Protein 6A71 (pdb70)

Radius of gyration: 16.81 Å; Cα contacts (8 Å, |Δi|>4): 303; chains: 2; bounding box: 32×47×36 Å

Foldseek 3Di:
DWDKWKKAWPDDDDPVVQVVLQVVLCPDPFWPGWDADPPVRMIMTTGDCVPDDPVNSQVSSVVVPIHMDTDD/DDKWKKAWPDPDDPVLQVVLQVVLCPPPFWPGWDQDPVRRMIMTDGDPVRDDPVRSQVVSVVVPIHMDTPD

GO terms:
  GO:0005507 copper ion binding (F, IDA)
  GO:0005524 ATP binding (F, IDA)
  GO:0032588 trans-Golgi network membrane (C, IDA)
  GO:0005375 copper ion transmembrane transporter activity (F, IDA)
  GO:0006825 copper ion transport (P, IDA)
  GO:0000139 Golgi membrane (C, EXP)
  GO:0005737 cytoplasm (C, EXP)
  GO:0005739 mitochondrion (C, EXP)
  GO:0005770 late endosome (C, EXP)
  GO:0140581 P-type monovalent copper transporter activity (F, EXP)
  GO:0006825 copper ion transport (P, IGI)
  GO:0140581 P-type monovalent copper transporter activity (F, TAS)
  GO:0006825 copper ion transport (P, IMP)
  GO:0140581 P-type monovalent copper transporter activity (F, IMP)
  GO:0005515 protein binding (F, IPI)
  GO:0005739 mitochondrion (C, HTP)
  GO:0034220 monoatomic ion transmembrane transport (P, TAS)
  GO:0000139 Golgi membrane (C, TAS)
  GO:0005794 Golgi apparatus (C, IDA)
  GO:1990961 xenobiotic detoxification by transmembrane export across the plasma membrane (P, IC)

CATH classification: 3.30.70.100

Organism: Homo sapiens (NCBI:txid9606)

B-factor: mean 24.83, std 9.79, range [12.68, 74.86]

InterPro domains:
  IPR001757 P-type ATPase [TIGR01494] (771-942)
  IPR001757 P-type ATPase [TIGR01494] (1163-1344)
  IPR006121 Heavy metal-associated domain, HMA [PF00403] (61-112)
  IPR006121 Heavy metal-associated domain, HMA [PF00403] (147-207)
  IPR006121 Heavy metal-associated domain, HMA [PF00403] (261-317)
  IPR006121 Heavy metal-associated domain, HMA [PF00403] (363-423)
  IPR006121 Heavy metal-associated domain, HMA [PF00403] (492-552)
  IPR006121 Heavy metal-associated domain, HMA [PF00403] (568-628)
  IPR006121 Heavy metal-associated domain, HMA [PS50846] (58-124)
  IPR006121 Heavy metal-associated domain, HMA [PS50846] (143-209)
  IPR006121 Heavy metal-associated domain, HMA [PS50846] (257-323)
  IPR006121 Heavy metal-associated domain, HMA [PS50846] (359-425)
  IPR006121 Heavy metal-associated domain, HMA [PS50846] (488-554)
  IPR006121 Heavy metal-associated domain, HMA [PS50846] (564-630)
  IPR006121 Heavy metal-associated domain, HMA [cd00371] (61-124)
  IPR006121 Heavy metal-associated domain, HMA [cd00371] (146-209)
  IPR006121 Heavy metal-associated domain, HMA [cd00371] (260-318)
  IPR006121 Heavy metal-associated domain, HMA [cd00371] (363-425)
  IPR006121 Heavy metal-associated domain, HMA [cd00371] (492-554)
  IPR006121 Heavy metal-associated domain, HMA [cd00371] (567-630)

Secondary structure (DSSP, 8-state):
--EEEEEEE----SHHHHHHHHHHHHTSTTEEEEEEETTTTEEEEEE-TTT--HHHHHHHHHHTT--EEE--/-EEEEEEES---SHHHHHHHHHHHHTSTTEEEEEEETTTTEEEEEE-TTT--HHHHHHHHHHTT--EEE--

Nearest PDB structures (foldseek):
  6a71-assembly1_B  TM=1.009E+00  e=8.342E-13  Homo sapiens
  2rop-assembly1_A  TM=9.438E-01  e=1.575E-11  Homo sapiens
  3dxs-assembly1_X  TM=9.712E-01  e=8.204E-08  Arabidopsis thaliana
  1kqk-assembly1_A  TM=9.469E-01  e=3.799E-07  Bacillus subtilis
  1osd-assembly2_B  TM=9.241E-01  e=8.177E-07  Cupriavidus metallidurans

Solvent-accessible surface area: 7294 Å² total; per-residue (Å²): 176,44,41,81,3,58,0,34,6,62,58,18,120,46,9,77,39,0,99,58,0,43,28,104,0,43,154,59,140,23,16,127,56,11,21,0,2,23,72,104,21,23,0,49,0,56,15,56,74,91,69,14,42,35,99,99,0,48,38,21,0,54,127,54,69,26,125,8,64,49,92,89,98,42,94,3,56,0,33,5,60,50,15,126,51,62,85,40,13,112,52,0,50,24,101,0,42,151,62,126,22,17,126,114,14,70,23,30,86,106,136,20,22,0,57,0,56,14,65,33,40,38,14,2,26,72,11,0,63,18,23,0,60,129,48,66,27,123,11,58,60,88,91

Sequence (143 aa):
TCCSTTLIAIAGMTCASSCVHSIEGMMISQLEGVQQQISVSLAEGTATTVLYNPAVISPEEELRAAIEEDMGFEASSVVSCCSTTTLIAIAGMTCASCVVHSSIEGMISQLEGVQQISVSLAEGTATVLLYNPAVISPEELRAAIEDMGFEASVVS

Structure (mmCIF, N/CA/C/O backbone):
data_6A71
#
_entry.id   6A71
#
_cell.length_a   46.267
_cell.length_b   87.740
_cell.length_c   78.440
_cell.angle_alpha   90.00
_cell.angle_beta   90.00
_cell.angle_gamma   90.00
#
_symmetry.space_group_name_H-M   'C 2 2 21'
#
loop_
_entity.id
_entity.type
_entity.pdbx_description
1 polymer 'ATP7B protein'
2 non-polymer DI(HYDROXYETHYL)ETHER
3 non-polymer GLYCEROL
4 non-polymer 'CALCIUM ION'
5 non-polymer dioxo(di-mu-sulfide)dimolybdenum
6 water water
#
loop_
_atom_site.group_PDB
_atom_site.id
_atom_site.type_symbol
_atom_site.label_atom_id
_atom_site.label_alt_id
_atom_site.label_comp_id
_atom_site.label_asym_id
_atom_site.label_entity_id
_atom_site.label_seq_id
_atom_site.pdbx_PDB_ins_code
_atom_site.Cartn_x
_atom_site.Cartn_y
_atom_site.Cartn_z
_atom_site.occupancy
_atom_site.B_iso_or_equiv
_atom_site.auth_seq_id
_atom_site.auth_comp_id
_atom_site.auth_asym_id
_atom_site.auth_atom_id
_atom_site.pdbx_PDB_model_num
ATOM 1 N N . THR A 1 1 ? -19.675 -2.447 -33.759 1.00 54.69 1 THR A N 1
ATOM 2 C CA . THR A 1 1 ? -19.205 -3.806 -33.319 1.00 53.85 1 THR A CA 1
ATOM 3 C C . THR A 1 1 ? -18.259 -3.694 -32.102 1.00 44.40 1 THR A C 1
ATOM 4 O O . THR A 1 1 ? -17.668 -2.618 -31.843 1.00 43.97 1 THR A O 1
ATOM 8 N N . CYS A 1 2 ? -18.202 -4.786 -31.334 1.00 38.60 2 CYS A N 1
ATOM 9 C CA A CYS A 1 2 ? -17.407 -4.844 -30.115 0.50 32.83 2 CYS A CA 1
ATOM 10 C CA B CYS A 1 2 ? -17.415 -4.812 -30.110 0.50 35.40 2 CYS A CA 1
ATOM 11 C C . CYS A 1 2 ? -15.977 -5.241 -30.370 1.00 30.74 2 CYS A C 1
ATOM 12 O O . CYS A 1 2 ? -15.692 -6.062 -31.244 1.00 33.38 2 CYS A O 1
ATOM 17 N N . SER A 1 3 ? -15.095 -4.657 -29.582 1.00 23.76 3 SER A N 1
ATOM 18 C CA . SER A 1 3 ? -13.675 -5.031 -29.550 1.00 24.31 3 SER A CA 1
ATOM 19 C C . SER A 1 3 ? -13.498 -5.865 -28.286 1.00 21.89 3 SER A C 1
ATOM 20 O O . SER A 1 3 ? -14.356 -5.861 -27.420 1.00 20.12 3 SER A O 1
ATOM 23 N N . THR A 1 4 ? -12.365 -6.541 -28.229 1.00 21.32 4 THR A N 1
ATOM 24 C CA . THR A 1 4 ? -11.998 -7.358 -27.054 1.00 21.87 4 THR A CA 1
ATOM 25 C C . THR A 1 4 ? -10.696 -6.837 -26.476 1.00 22.29 4 THR A C 1
ATOM 26 O O . THR A 1 4 ? -9.778 -6.479 -27.221 1.00 22.69 4 THR A O 1
ATOM 30 N N . THR A 1 5 ? -10.613 -6.767 -25.149 1.00 19.45 5 THR A N 1
ATOM 31 C CA . THR A 1 5 ? -9.360 -6.431 -24.467 1.00 20.47 5 THR A CA 1
ATOM 32 C C . THR A 1 5 ? -9.095 -7.507 -23.396 1.00 21.02 5 THR A C 1
ATOM 33 O O . THR A 1 5 ? -10.023 -8.057 -22.778 1.00 18.14 5 THR A O 1
ATOM 37 N N . LEU A 1 6 ? -7.810 -7.800 -23.207 1.00 18.64 6 LEU A N 1
ATOM 38 C CA . LEU A 1 6 ? -7.327 -8.727 -22.182 1.00 17.51 6 LEU A CA 1
ATOM 39 C C . LEU A 1 6 ? -6.638 -7.921 -21.085 1.00 18.27 6 LEU A C 1
ATOM 40 O O . LEU A 1 6 ? -5.675 -7.168 -21.345 1.00 17.72 6 LEU A O 1
ATOM 45 N N . ILE A 1 7 ? -7.105 -8.061 -19.860 1.00 16.05 7 ILE A N 1
ATOM 46 C CA . ILE A 1 7 ? -6.577 -7.312 -18.739 1.00 16.79 7 ILE A CA 1
ATOM 47 C C . ILE A 1 7 ? -6.070 -8.314 -17.703 1.00 17.85 7 ILE A C 1
ATOM 48 O O . ILE A 1 7 ? -6.804 -9.193 -17.253 1.00 17.11 7 ILE A O 1
ATOM 53 N N . ALA A 1 8 ? -4.801 -8.186 -17.310 1.00 16.53 8 ALA A N 1
ATOM 54 C CA . ALA A 1 8 ? -4.257 -8.938 -16.198 1.00 16.97 8 ALA A CA 1
ATOM 55 C C . ALA A 1 8 ? -4.640 -8.328 -14.874 1.00 16.65 8 ALA A C 1
ATOM 56 O O . ALA A 1 8 ? -4.539 -7.121 -14.717 1.00 17.90 8 ALA A O 1
ATOM 58 N N . ILE A 1 9 ? -5.146 -9.155 -13.958 1.00 16.71 9 ILE A N 1
ATOM 59 C CA . ILE A 1 9 ? -5.591 -8.710 -12.683 1.00 18.10 9 ILE A CA 1
ATOM 60 C C . ILE A 1 9 ? -4.862 -9.505 -11.616 1.00 18.72 9 ILE A C 1
ATOM 61 O O . ILE A 1 9 ? -5.027 -10.735 -11.566 1.00 20.13 9 ILE A O 1
ATOM 66 N N . ALA A 1 10 ? -4.112 -8.811 -10.766 1.00 19.44 10 ALA A N 1
ATOM 67 C CA . ALA A 1 10 ? -3.360 -9.479 -9.695 1.00 20.86 10 ALA A CA 1
ATOM 68 C C . ALA A 1 10 ? -4.134 -9.414 -8.404 1.00 21.09 10 ALA A C 1
ATOM 69 O O . ALA A 1 10 ? -4.769 -8.434 -8.095 1.00 22.75 10 ALA A O 1
ATOM 71 N N . GLY A 1 11 ? -4.021 -10.472 -7.633 1.00 20.39 11 GLY A N 1
ATOM 72 C CA . GLY A 1 11 ? -4.537 -10.477 -6.282 1.00 23.18 11 GLY A CA 1
ATOM 73 C C . GLY A 1 11 ? -5.911 -11.083 -6.058 1.00 22.01 11 GLY A C 1
ATOM 74 O O . GLY A 1 11 ? -6.429 -11.030 -4.959 1.00 21.86 11 GLY A O 1
ATOM 75 N N . MET A 1 12 ? -6.551 -11.597 -7.114 1.00 18.68 12 MET A N 1
ATOM 76 C CA . MET A 1 12 ? -7.871 -12.247 -6.922 1.00 18.80 12 MET A CA 1
ATOM 77 C C . MET A 1 12 ? -7.721 -13.615 -6.285 1.00 18.43 12 MET A C 1
ATOM 78 O O . MET A 1 12 ? -6.998 -14.448 -6.802 1.00 20.81 12 MET A O 1
ATOM 83 N N . THR A 1 13 ? -8.353 -13.782 -5.123 1.00 18.58 13 THR A N 1
ATOM 84 C CA . THR A 1 13 ? -8.195 -15.028 -4.325 1.00 19.22 13 THR A CA 1
ATOM 85 C C . THR A 1 13 ? -9.495 -15.604 -3.823 1.00 21.81 13 THR A C 1
ATOM 86 O O . THR A 1 13 ? -9.498 -16.522 -2.965 1.00 25.76 13 THR A O 1
ATOM 90 N N . CYS A 1 14 ? -10.622 -15.139 -4.356 1.00 17.81 14 CYS A N 1
ATOM 91 C CA . CYS A 1 14 ? -11.937 -15.642 -3.944 1.00 17.65 14 CYS A CA 1
ATOM 92 C C . CYS A 1 14 ? -12.960 -15.492 -5.049 1.00 19.29 14 CYS A C 1
ATOM 93 O O . CYS A 1 14 ? -12.856 -14.603 -5.949 1.00 18.33 14 CYS A O 1
ATOM 96 N N . ALA A 1 15 ? -13.998 -16.313 -4.960 1.00 17.14 15 ALA A N 1
ATOM 97 C CA . ALA A 1 15 ? -15.149 -16.215 -5.849 1.00 18.71 15 ALA A CA 1
ATOM 98 C C . ALA A 1 15 ? -15.910 -14.899 -5.708 1.00 16.79 15 ALA A C 1
ATOM 99 O O . ALA A 1 15 ? -16.389 -14.348 -6.716 1.00 16.86 15 ALA A O 1
ATOM 101 N N A SER A 1 16 ? -16.076 -14.416 -4.473 0.50 16.29 16 SER A N 1
ATOM 102 N N B SER A 1 16 ? -16.082 -14.402 -4.480 0.50 17.39 16 SER A N 1
ATOM 103 C CA A SER A 1 16 ? -16.779 -13.160 -4.213 0.50 17.10 16 SER A CA 1
ATOM 104 C CA B SER A 1 16 ? -16.851 -13.175 -4.278 0.50 18.88 16 SER A CA 1
ATOM 105 C C A SER A 1 16 ? -16.216 -12.022 -5.029 0.50 16.85 16 SER A C 1
ATOM 106 C C B SER A 1 16 ? -16.225 -11.992 -5.014 0.50 17.90 16 SER A C 1
ATOM 107 O O A SER A 1 16 ? -16.965 -11.272 -5.636 0.50 16.08 16 SER A O 1
ATOM 108 O O B SER A 1 16 ? -16.950 -11.190 -5.584 0.50 17.13 16 SER A O 1
ATOM 113 N N . CYS A 1 17 ? -14.896 -11.905 -5.031 1.00 18.05 17 CYS A N 1
ATOM 114 C CA . CYS A 1 17 ? -14.248 -10.850 -5.761 1.00 17.14 17 CYS A CA 1
ATOM 115 C C . CYS A 1 17 ? -14.386 -10.982 -7.261 1.00 15.73 17 CYS A C 1
ATOM 116 O O . CYS A 1 17 ? -14.567 -9.960 -7.955 1.00 16.96 17 CYS A O 1
ATOM 119 N N . VAL A 1 18 ? -14.313 -12.193 -7.776 1.00 15.32 18 VAL A N 1
ATOM 120 C CA . VAL A 1 18 ? -14.597 -12.413 -9.214 1.00 16.38 18 VAL A CA 1
ATOM 121 C C . VAL A 1 18 ? -15.977 -11.835 -9.579 1.00 14.40 18 VAL A C 1
ATOM 122 O O . VAL A 1 18 ? -16.133 -11.044 -10.560 1.00 16.11 18 VAL A O 1
ATOM 126 N N . HIS A 1 19 ? -16.975 -12.197 -8.793 1.00 15.96 19 HIS A N 1
ATOM 127 C CA . HIS A 1 19 ? -18.296 -11.733 -9.073 1.00 16.20 19 HIS A CA 1
ATOM 128 C C . HIS A 1 19 ? -18.422 -10.208 -8.925 1.00 16.07 19 HIS A C 1
ATOM 129 O O . HIS A 1 19 ? -19.091 -9.568 -9.736 1.00 17.36 19 HIS A O 1
ATOM 136 N N . SER A 1 20 ? -17.785 -9.640 -7.913 1.00 14.45 20 SER A N 1
ATOM 137 C CA . SER A 1 20 ? -17.780 -8.182 -7.684 1.00 15.50 20 SER A CA 1
ATOM 138 C C . SER A 1 20 ? -17.126 -7.434 -8.834 1.00 15.68 20 SER A C 1
ATOM 139 O O . SER A 1 20 ? -17.642 -6.388 -9.302 1.00 16.57 20 SER A O 1
ATOM 142 N N . ILE A 1 21 ? -15.993 -7.905 -9.285 1.00 15.18 21 ILE A N 1
ATOM 143 C CA . ILE A 1 21 ? -15.322 -7.311 -10.461 1.00 14.67 21 ILE A CA 1
ATOM 144 C C . ILE A 1 21 ? -16.219 -7.385 -11.714 1.00 14.84 21 ILE A C 1
ATOM 145 O O . ILE A 1 21 ? -16.382 -6.421 -12.420 1.00 15.49 21 ILE A O 1
ATOM 150 N N . GLU A 1 22 ? -16.754 -8.564 -11.997 1.00 13.49 22 GLU A N 1
ATOM 151 C CA . GLU A 1 22 ? -17.637 -8.731 -13.161 1.00 14.20 22 GLU A CA 1
ATOM 152 C C . GLU A 1 22 ? -18.854 -7.826 -13.043 1.00 16.11 22 GLU A C 1
ATOM 153 O O . GLU A 1 22 ? -19.238 -7.185 -14.041 1.00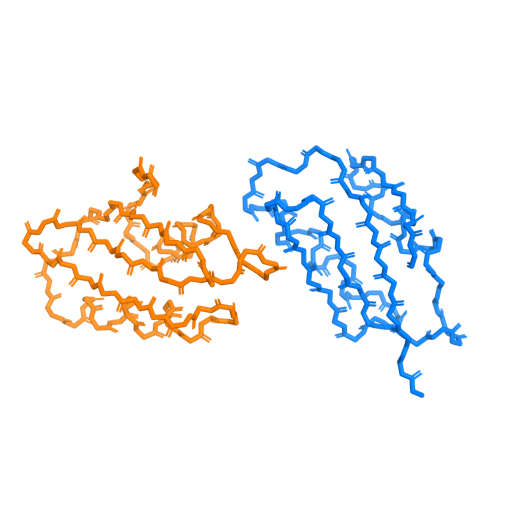 15.19 22 GLU A O 1
ATOM 159 N N . GLY A 1 23 ? -19.444 -7.746 -11.839 1.00 16.85 23 GLY A N 1
ATOM 160 C CA . GLY A 1 23 ? -20.620 -6.883 -11.663 1.00 17.06 23 GLY A CA 1
ATOM 161 C C . GLY A 1 23 ? -20.315 -5.421 -11.946 1.00 19.00 23 GLY A C 1
ATOM 162 O O . GLY A 1 23 ? -21.019 -4.746 -12.721 1.00 19.35 23 GLY A O 1
ATOM 163 N N A MET A 1 24 ? -19.231 -4.935 -11.353 0.50 17.62 24 MET A N 1
ATOM 164 N N B MET A 1 24 ? -19.237 -4.917 -11.357 0.50 17.54 24 MET A N 1
ATOM 165 C CA A MET A 1 24 ? -18.853 -3.521 -11.466 0.50 20.53 24 MET A CA 1
ATOM 166 C CA B MET A 1 24 ? -18.908 -3.490 -11.504 0.50 20.26 24 MET A CA 1
ATOM 167 C C A MET A 1 24 ? -18.516 -3.151 -12.905 0.50 18.91 24 MET A C 1
ATOM 168 C C B MET A 1 24 ? -18.526 -3.144 -12.932 0.50 18.84 24 MET A C 1
ATOM 169 O O A MET A 1 24 ? -19.042 -2.160 -13.460 0.50 19.29 24 MET A O 1
ATOM 170 O O B MET A 1 24 ? -19.023 -2.151 -13.505 0.50 18.96 24 MET A O 1
ATOM 179 N N . ILE A 1 25 ? -17.650 -3.940 -13.524 1.00 17.09 25 ILE A N 1
ATOM 180 C CA . ILE A 1 25 ? -17.162 -3.626 -14.850 1.00 16.89 25 ILE A CA 1
ATOM 181 C C . ILE A 1 25 ? -18.274 -3.810 -15.889 1.00 16.28 25 ILE A C 1
ATOM 182 O O . ILE A 1 25 ? -18.407 -3.018 -16.857 1.00 16.43 25 ILE A O 1
ATOM 187 N N . SER A 1 26 ? -19.086 -4.849 -15.705 1.00 15.41 26 SER A N 1
ATOM 188 C CA . SER A 1 26 ? -20.134 -5.152 -16.727 1.00 15.34 26 SER A CA 1
ATOM 189 C C . SER A 1 26 ? -21.105 -3.956 -16.845 1.00 16.67 26 SER A C 1
ATOM 190 O O . SER A 1 26 ? -21.688 -3.745 -17.948 1.00 15.74 26 SER A O 1
ATOM 193 N N . GLN A 1 27 ? -21.343 -3.247 -15.721 1.00 16.16 27 GLN A N 1
ATOM 194 C CA . GLN A 1 27 ? -22.326 -2.145 -15.691 1.00 17.16 27 GLN A CA 1
ATOM 195 C C . GLN A 1 27 ? -21.828 -0.840 -16.309 1.00 18.44 27 GLN A C 1
ATOM 196 O O . GLN A 1 27 ? -22.629 0.081 -16.549 1.00 18.20 27 GLN A O 1
ATOM 202 N N . LEU A 1 28 ? -20.517 -0.744 -16.639 1.00 17.75 28 LEU A N 1
ATOM 203 C CA . LEU A 1 28 ? -19.991 0.506 -17.254 1.00 16.72 28 LEU A CA 1
ATOM 204 C C . LEU A 1 28 ? -20.539 0.650 -18.654 1.00 17.07 28 LEU A C 1
ATOM 205 O O . LEU A 1 28 ? -20.719 -0.340 -19.398 1.00 17.97 28 LEU A O 1
ATOM 210 N N . GLU A 1 29 ? -20.857 1.889 -19.016 1.00 17.91 29 GLU A N 1
ATOM 211 C CA . GLU A 1 29 ? -21.316 2.141 -20.390 1.00 19.43 29 GLU A CA 1
ATOM 212 C C . GLU A 1 29 ? -20.375 1.591 -21.422 1.00 17.91 29 GLU A C 1
ATOM 213 O O . GLU A 1 29 ? -19.144 1.812 -21.412 1.00 20.25 29 GLU A O 1
ATOM 219 N N . GLY A 1 30 ? -20.920 0.823 -22.377 1.00 17.02 30 GLY A N 1
ATOM 220 C CA . GLY A 1 30 ? -20.221 0.220 -23.428 1.00 17.04 30 GLY A CA 1
ATOM 221 C C . GLY A 1 30 ? -19.753 -1.176 -23.243 1.00 15.60 30 GLY A C 1
ATOM 222 O O . GLY A 1 30 ? -19.230 -1.782 -24.167 1.00 16.82 30 GLY A O 1
ATOM 223 N N . VAL A 1 31 ? -19.898 -1.703 -22.023 1.00 16.81 31 VAL A N 1
ATOM 224 C CA . VAL A 1 31 ? -19.362 -3.046 -21.725 1.00 15.86 31 VAL A CA 1
ATOM 225 C C . VAL A 1 31 ? -20.445 -4.083 -21.981 1.00 16.38 31 VAL A C 1
ATOM 226 O O . VAL A 1 31 ? -21.464 -4.083 -21.295 1.00 16.14 31 VAL A O 1
ATOM 230 N N . GLN A 1 32 ? -20.216 -4.964 -22.937 1.00 16.38 32 GLN A N 1
ATOM 231 C CA . GLN A 1 32 ? -21.207 -5.988 -23.275 1.00 15.42 32 GLN A CA 1
ATOM 232 C C . GLN A 1 32 ? -21.047 -7.178 -22.329 1.00 16.52 32 GLN A C 1
ATOM 233 O O . GLN A 1 32 ? -22.010 -7.686 -21.796 1.00 16.19 32 GLN A O 1
ATOM 239 N N A GLN A 1 33 ? -19.805 -7.594 -22.079 0.50 15.85 33 GLN A N 1
ATOM 240 N N B GLN A 1 33 ? -19.805 -7.654 -22.151 0.50 16.37 33 GLN A N 1
ATOM 241 C CA A GLN A 1 33 ? -19.594 -8.766 -21.287 0.50 17.20 33 GLN A CA 1
ATOM 242 C CA B GLN A 1 33 ? -19.554 -8.873 -21.394 0.50 18.01 33 GLN A CA 1
ATOM 243 C C A GLN A 1 33 ? -18.161 -8.780 -20.796 0.50 17.79 33 GLN A C 1
ATOM 244 C C B GLN A 1 33 ? -18.159 -8.763 -20.792 0.50 18.31 33 GLN A C 1
ATOM 245 O O A GLN A 1 33 ? -17.251 -8.267 -21.477 0.50 17.26 33 GLN A O 1
ATOM 246 O O B GLN A 1 33 ? -17.265 -8.152 -21.406 0.50 17.49 33 GLN A O 1
ATOM 257 N N . ILE A 1 34 ? -17.978 -9.337 -19.602 1.00 17.93 34 ILE A N 1
ATOM 258 C CA . ILE A 1 34 ? -16.662 -9.506 -18.999 1.00 17.21 34 ILE A CA 1
ATOM 259 C C . ILE A 1 34 ? -16.561 -10.960 -18.528 1.00 17.89 34 ILE A C 1
ATOM 260 O O . ILE A 1 34 ? -17.433 -11.403 -17.822 1.00 19.67 34 ILE A O 1
ATOM 265 N N . SER A 1 35 ? -15.468 -11.633 -18.877 1.00 16.36 35 SER A N 1
ATOM 266 C CA . SER A 1 35 ? -15.169 -13.006 -18.390 1.00 17.07 35 SER A CA 1
ATOM 267 C C . SER A 1 35 ? -13.886 -12.956 -17.568 1.00 16.67 35 SER A C 1
ATOM 268 O O . SER A 1 35 ? -12.796 -12.798 -18.130 1.00 18.18 35 SER A O 1
ATOM 271 N N . VAL A 1 36 ? -13.997 -13.153 -16.2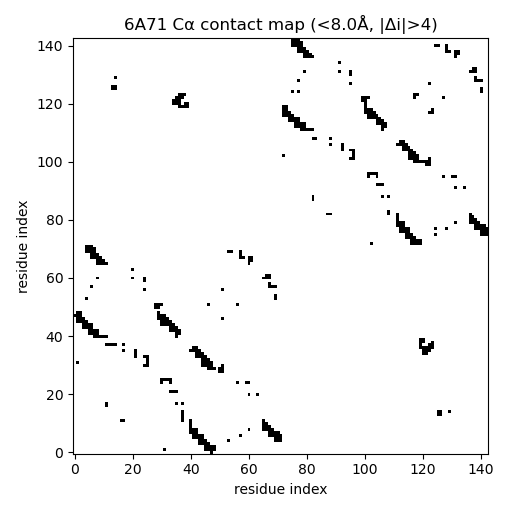68 1.00 16.31 36 VAL A N 1
ATOM 272 C CA . VAL A 1 36 ? -12.819 -13.194 -15.351 1.00 17.13 36 VAL A CA 1
ATOM 273 C C . VAL A 1 36 ? -12.416 -14.633 -15.168 1.00 17.85 36 VAL A C 1
ATOM 274 O O . VAL A 1 36 ? -13.263 -15.502 -14.856 1.00 19.54 36 VAL A O 1
ATOM 278 N N . SER A 1 37 ? -11.132 -14.912 -15.431 1.00 16.95 37 SER A N 1
ATOM 279 C CA . SER A 1 37 ? -10.514 -16.227 -15.151 1.00 17.72 37 SER A CA 1
ATOM 280 C C . SER A 1 37 ? -9.738 -16.094 -13.852 1.00 19.40 37 SER A C 1
ATOM 281 O O . SER A 1 37 ? -8.659 -15.524 -13.840 1.00 19.22 37 SER A O 1
ATOM 284 N N . LEU A 1 38 ? -10.268 -16.654 -12.764 1.00 19.46 38 LEU A N 1
ATOM 285 C CA . LEU A 1 38 ? -9.535 -16.671 -11.492 1.00 19.47 38 LEU A CA 1
ATOM 286 C C . LEU A 1 38 ? -8.230 -17.517 -11.694 1.00 20.56 38 LEU A C 1
ATOM 287 O O . LEU A 1 38 ? -7.168 -17.151 -11.190 1.00 21.19 38 LEU A O 1
ATOM 292 N N . ALA A 1 39 ? -8.300 -18.598 -12.467 1.00 21.50 39 ALA A N 1
ATOM 293 C CA . ALA A 1 39 ? -7.126 -19.431 -12.769 1.00 25.00 39 ALA A CA 1
ATOM 294 C C . ALA A 1 39 ? -6.003 -18.717 -13.432 1.00 25.14 39 ALA A C 1
ATOM 295 O O . ALA A 1 39 ? -4.838 -18.887 -13.029 1.00 27.03 39 ALA A O 1
ATOM 297 N N . GLU A 1 40 ? -6.321 -17.927 -14.445 1.00 22.02 40 GLU A N 1
ATOM 298 C CA . GLU A 1 40 ? -5.352 -17.274 -15.312 1.00 24.20 40 GLU A CA 1
ATOM 299 C C . GLU A 1 40 ? -5.010 -15.876 -14.796 1.00 21.25 40 GLU A C 1
ATOM 300 O O . GLU A 1 40 ? -4.043 -15.270 -15.264 1.00 23.76 40 GLU A O 1
ATOM 306 N N . GLY A 1 41 ? -5.808 -15.375 -13.851 1.00 19.52 41 GLY A N 1
ATOM 307 C CA . GLY A 1 41 ? -5.630 -14.016 -13.344 1.00 18.73 41 GLY A CA 1
ATOM 308 C C . GLY A 1 41 ? -5.874 -12.964 -14.395 1.00 18.39 41 GLY A C 1
ATOM 309 O O . GLY A 1 41 ? -5.128 -11.953 -14.487 1.00 17.49 41 GLY A O 1
ATOM 310 N N . THR A 1 42 ? -6.929 -13.168 -15.200 1.00 17.47 42 THR A N 1
ATOM 311 C CA . THR A 1 42 ? -7.217 -12.205 -16.282 1.00 16.23 42 THR A CA 1
ATOM 312 C C . THR A 1 42 ? -8.695 -11.917 -16.403 1.00 17.57 42 THR A C 1
ATOM 313 O O . THR A 1 42 ? -9.503 -12.692 -15.903 1.00 18.10 42 THR A O 1
ATOM 317 N N . ALA A 1 43 ? -9.002 -10.800 -17.047 1.00 17.08 43 ALA A N 1
ATOM 318 C CA . ALA A 1 43 ? -10.395 -10.503 -17.488 1.00 17.68 43 ALA A CA 1
ATOM 319 C C . ALA A 1 43 ? -10.335 -10.275 -18.973 1.00 18.84 43 ALA A C 1
ATOM 320 O O . ALA A 1 43 ? -9.452 -9.569 -19.465 1.00 18.18 43 ALA A O 1
ATOM 322 N N A THR A 1 44 ? -11.306 -10.858 -19.691 0.50 15.76 44 THR A N 1
ATOM 323 N N B THR A 1 44 ? -11.273 -10.887 -19.719 0.50 18.00 44 THR A N 1
ATOM 324 C CA A THR A 1 44 ? -11.492 -10.599 -21.102 0.50 15.55 44 THR A CA 1
ATOM 325 C CA B THR A 1 44 ? -11.467 -10.551 -21.128 0.50 19.44 44 THR A CA 1
ATOM 326 C C A THR A 1 44 ? -12.778 -9.822 -21.245 0.50 17.16 44 THR A C 1
ATOM 327 C C B THR A 1 44 ? -12.766 -9.810 -21.238 0.50 19.36 44 THR A C 1
ATOM 328 O O A THR A 1 44 ? -13.833 -10.292 -20.789 0.50 17.13 44 THR A O 1
ATOM 329 O O B THR A 1 44 ? -13.806 -10.292 -20.761 0.50 19.02 44 THR A O 1
ATOM 336 N N . VAL A 1 45 ? -12.704 -8.623 -21.832 1.00 16.39 45 VAL A N 1
ATOM 337 C CA . VAL A 1 45 ? -13.867 -7.699 -21.857 1.00 15.92 45 VAL A CA 1
ATOM 338 C C . VAL A 1 45 ? -14.247 -7.428 -23.307 1.00 17.30 45 VAL A C 1
ATOM 339 O O . VAL A 1 45 ? -13.402 -7.084 -24.120 1.00 16.17 45 VAL A O 1
ATOM 343 N N . LEU A 1 46 ? -15.510 -7.616 -23.629 1.00 16.70 46 LEU A N 1
ATOM 344 C CA . LEU A 1 46 ? -16.106 -7.238 -24.916 1.00 17.77 46 LEU A CA 1
ATOM 345 C C . LEU A 1 46 ? -16.819 -5.901 -24.747 1.00 16.37 46 LEU A C 1
ATOM 346 O O . LEU A 1 46 ? -17.705 -5.750 -23.874 1.00 15.92 46 LEU A O 1
ATOM 351 N N . TYR A 1 47 ? -16.390 -4.875 -25.496 1.00 17.52 47 TYR A N 1
ATOM 352 C CA . TYR A 1 47 ? -16.780 -3.499 -25.219 1.00 17.78 47 TYR A CA 1
ATOM 353 C C . TYR A 1 47 ? -16.880 -2.719 -26.546 1.00 16.88 47 TYR A C 1
ATOM 354 O O . TYR A 1 47 ? -16.265 -3.115 -27.533 1.00 19.67 47 TYR A O 1
ATOM 363 N N . ASN A 1 48 ? -17.636 -1.636 -26.500 1.00 18.06 48 ASN A N 1
ATOM 364 C CA . ASN A 1 48 ? -17.746 -0.702 -27.618 1.00 21.11 48 ASN A CA 1
ATOM 365 C C . ASN A 1 48 ? -16.642 0.366 -27.506 1.00 18.98 48 ASN A C 1
ATOM 366 O O . ASN A 1 48 ? -16.731 1.189 -26.620 1.00 20.86 48 ASN A O 1
ATOM 371 N N . PRO A 1 49 ? -15.599 0.269 -28.391 1.00 21.87 49 PRO A N 1
ATOM 372 C CA . PRO A 1 49 ? -14.455 1.197 -28.246 1.00 24.41 49 PRO A CA 1
ATOM 373 C C . PRO A 1 49 ? -14.808 2.654 -28.527 1.00 27.26 49 PRO A C 1
ATOM 374 O O . PRO A 1 49 ? -14.003 3.545 -28.205 1.00 27.58 49 PRO A O 1
ATOM 378 N N . ALA A 1 50 ? -15.986 2.914 -29.113 1.00 26.78 50 ALA A N 1
ATOM 379 C CA . ALA A 1 50 ? -16.454 4.315 -29.255 1.00 27.27 50 ALA A CA 1
ATOM 380 C C . ALA A 1 50 ? -16.850 4.961 -27.960 1.00 25.99 50 ALA A C 1
ATOM 381 O O . ALA A 1 50 ? -16.885 6.194 -27.861 1.00 29.17 50 ALA A O 1
ATOM 383 N N . VAL A 1 51 ? -17.182 4.181 -26.913 1.00 22.24 51 VAL A N 1
ATOM 384 C CA . VAL A 1 51 ? -17.698 4.768 -25.711 1.00 25.75 51 VAL A CA 1
ATOM 385 C C . VAL A 1 51 ? -16.855 4.511 -24.439 1.00 23.59 51 VAL A C 1
ATOM 386 O O . VAL A 1 51 ? -16.984 5.200 -23.449 1.00 25.16 51 VAL A O 1
ATOM 390 N N . ILE A 1 52 ? -16.043 3.476 -24.480 1.00 23.34 52 ILE A N 1
ATOM 391 C CA . ILE A 1 52 ? -15.156 3.131 -23.345 1.00 20.95 52 ILE A CA 1
ATOM 392 C C . ILE A 1 52 ? -13.861 2.574 -23.829 1.00 19.87 52 ILE A C 1
ATOM 393 O O . ILE A 1 52 ? -13.795 1.998 -24.894 1.00 20.46 52 ILE A O 1
ATOM 398 N N . SER A 1 53 ? -12.766 2.794 -23.072 1.00 21.27 53 SER A N 1
ATOM 399 C CA . SER A 1 53 ? -11.435 2.292 -23.508 1.00 21.63 53 SER A CA 1
ATOM 400 C C . SER A 1 53 ? -10.865 1.208 -22.588 1.00 18.85 53 SER A C 1
ATOM 401 O O . SER A 1 53 ? -11.292 1.139 -21.420 1.00 19.84 53 SER A O 1
ATOM 404 N N . PRO A 1 54 ? -9.915 0.408 -23.089 1.00 20.03 54 PRO A N 1
ATOM 405 C CA . PRO A 1 54 ? -9.256 -0.539 -22.154 1.00 19.14 54 PRO A CA 1
ATOM 406 C C . PRO A 1 54 ? -8.631 0.119 -20.917 1.00 19.72 54 PRO A C 1
ATOM 407 O O . PRO A 1 54 ? -8.735 -0.406 -19.805 1.00 18.51 54 PRO A O 1
ATOM 411 N N A GLU A 1 55 ? -8.013 1.281 -21.073 0.50 21.13 55 GLU A N 1
ATOM 412 N N B GLU A 1 55 ? -8.010 1.293 -21.083 0.50 19.93 55 GLU A N 1
ATOM 413 C CA A GLU A 1 55 ? -7.439 1.912 -19.910 0.50 22.26 55 GLU A CA 1
ATOM 414 C CA B GLU A 1 55 ? -7.488 2.007 -19.922 0.50 20.18 55 GLU A CA 1
ATOM 415 C C A GLU A 1 55 ? -8.492 2.413 -18.898 0.50 21.21 55 GLU A C 1
ATOM 416 C C B GLU A 1 55 ? -8.538 2.329 -18.896 0.50 19.83 55 GLU A C 1
ATOM 417 O O A GLU A 1 55 ? -8.225 2.451 -17.695 0.50 21.60 55 GLU A O 1
ATOM 418 O O B GLU A 1 55 ? -8.317 2.195 -17.699 0.50 19.89 55 GLU A O 1
ATOM 429 N N . GLU A 1 56 ? -9.700 2.792 -19.340 1.00 19.58 56 GLU A N 1
ATOM 430 C CA . GLU A 1 56 ? -10.779 3.073 -18.425 1.00 19.37 56 GLU A CA 1
ATOM 431 C C . GLU A 1 56 ? -11.235 1.803 -17.646 1.00 17.13 56 GLU A C 1
ATOM 432 O O . GLU A 1 56 ? -11.570 1.883 -16.478 1.00 18.74 56 GLU A O 1
ATOM 438 N N . LEU A 1 57 ? -11.290 0.707 -18.368 1.00 16.33 57 LEU A N 1
ATOM 439 C CA . LEU A 1 57 ? -11.618 -0.586 -17.746 1.00 17.23 57 LEU A CA 1
ATOM 440 C C . LEU A 1 57 ? -10.591 -0.976 -16.693 1.00 16.54 57 LEU A C 1
ATOM 441 O O . LEU A 1 57 ? -10.932 -1.329 -15.557 1.00 15.94 57 LEU A O 1
ATOM 446 N N . ARG A 1 58 ? -9.321 -0.893 -17.098 1.00 16.84 58 ARG A N 1
ATOM 447 C CA . ARG A 1 58 ? -8.223 -1.157 -16.193 1.00 17.77 58 ARG A CA 1
ATOM 448 C C . ARG A 1 58 ? -8.264 -0.284 -14.922 1.00 14.86 58 ARG A C 1
ATOM 449 O O . ARG A 1 58 ? -8.132 -0.760 -13.794 1.00 16.60 58 ARG A O 1
ATOM 457 N N . ALA A 1 59 ? -8.451 1.014 -15.113 1.00 15.46 59 ALA A N 1
ATOM 458 C CA . ALA A 1 59 ? -8.520 1.914 -14.022 1.00 16.59 59 ALA A CA 1
ATOM 459 C C . ALA A 1 59 ? -9.663 1.625 -13.060 1.00 16.90 59 ALA A C 1
ATOM 460 O O . ALA A 1 59 ? -9.518 1.735 -11.835 1.00 18.69 59 ALA A O 1
ATOM 462 N N . ALA A 1 60 ? -10.837 1.215 -13.609 1.00 17.05 60 ALA A N 1
ATOM 463 C CA . ALA A 1 60 ? -11.973 0.831 -12.751 1.00 17.70 60 ALA A CA 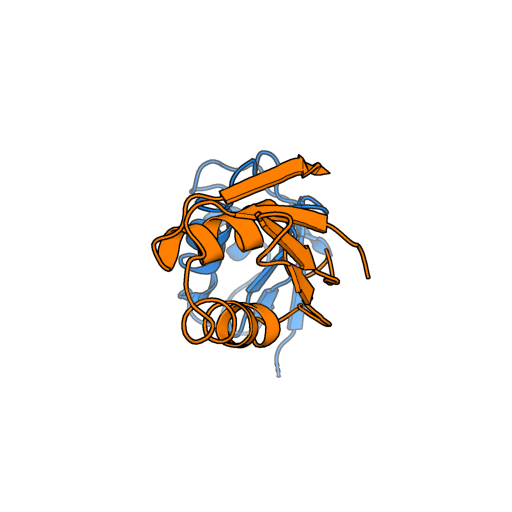1
ATOM 464 C C . ALA A 1 60 ? -11.653 -0.377 -11.860 1.00 17.06 60 ALA A C 1
ATOM 465 O O . ALA A 1 60 ? -12.088 -0.458 -10.713 1.00 18.03 60 ALA A O 1
ATOM 467 N N . ILE A 1 61 ? -10.959 -1.348 -12.421 1.00 16.48 61 ILE A N 1
ATOM 468 C CA . ILE A 1 61 ? -10.549 -2.533 -11.678 1.00 16.41 61 ILE A CA 1
ATOM 469 C C . ILE A 1 61 ? -9.551 -2.150 -10.597 1.00 17.10 61 ILE A C 1
ATOM 470 O O . ILE A 1 61 ? -9.625 -2.658 -9.489 1.00 17.77 61 ILE A O 1
ATOM 475 N N A GLU A 1 62 ? -8.574 -1.300 -10.941 0.50 18.43 62 GLU A N 1
ATOM 476 N N B GLU A 1 62 ? -8.564 -1.317 -10.950 0.50 17.99 62 GLU A N 1
ATOM 477 C CA A GLU A 1 62 ? -7.610 -0.833 -9.940 0.50 19.50 62 GLU A CA 1
ATOM 478 C CA B GLU A 1 62 ? -7.583 -0.862 -9.967 0.50 18.90 62 GLU A CA 1
ATOM 479 C C A GLU A 1 62 ? -8.266 -0.159 -8.771 0.50 20.46 62 GLU A C 1
ATOM 480 C C B GLU A 1 62 ? -8.239 -0.146 -8.791 0.50 20.11 62 GLU A C 1
ATOM 481 O O A GLU A 1 62 ? -7.856 -0.362 -7.612 0.50 21.59 62 GLU A O 1
ATOM 482 O O B GLU A 1 62 ? -7.803 -0.319 -7.638 0.50 21.29 62 GLU A O 1
ATOM 493 N N . ASP A 1 63 ? -9.287 0.636 -9.061 1.00 19.35 63 ASP A N 1
ATOM 494 C CA . ASP A 1 63 ? -10.027 1.356 -8.053 1.00 20.86 63 ASP A CA 1
ATOM 495 C C . ASP A 1 63 ? -10.741 0.408 -7.079 1.00 21.61 63 ASP A C 1
ATOM 496 O O . ASP A 1 63 ? -11.025 0.808 -5.959 1.00 23.46 63 ASP A O 1
ATOM 501 N N . MET A 1 64 ? -10.970 -0.856 -7.465 1.00 19.11 64 MET A N 1
ATOM 502 C CA . MET A 1 64 ? -11.513 -1.839 -6.534 1.00 20.93 64 MET A CA 1
ATOM 503 C C . MET A 1 64 ? -10.481 -2.513 -5.649 1.00 23.03 64 MET A C 1
ATOM 504 O O . MET A 1 64 ? -10.831 -3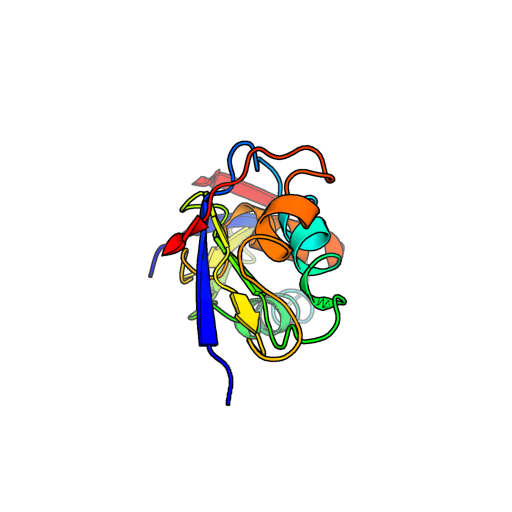.341 -4.785 1.00 23.31 64 MET A O 1
ATOM 509 N N . GLY A 1 65 ? -9.223 -2.146 -5.828 1.00 21.33 65 GLY A N 1
ATOM 510 C CA . GLY A 1 65 ? -8.137 -2.607 -4.979 1.00 21.70 65 GLY A CA 1
ATOM 511 C C . GLY A 1 65 ? -7.299 -3.714 -5.555 1.00 19.11 65 GLY A C 1
ATOM 512 O O . GLY A 1 65 ? -6.504 -4.343 -4.834 1.00 23.00 65 GLY A O 1
ATOM 513 N N . PHE A 1 66 ? -7.435 -3.971 -6.867 1.00 20.68 66 PHE A N 1
ATOM 514 C CA . PHE A 1 66 ? -6.608 -4.928 -7.545 1.00 20.87 66 PHE A CA 1
ATOM 515 C C . PHE A 1 66 ? -5.654 -4.268 -8.508 1.00 22.83 66 PHE A C 1
ATOM 516 O O . PHE A 1 66 ? -6.100 -3.499 -9.341 1.00 28.87 66 PHE A O 1
ATOM 524 N N . GLU A 1 67 ? -4.407 -4.690 -8.531 1.00 23.53 67 GLU A N 1
ATOM 525 C CA . GLU A 1 67 ? -3.472 -4.229 -9.576 1.00 24.58 67 GLU A CA 1
ATOM 526 C C . GLU A 1 67 ? -3.861 -4.778 -10.944 1.00 22.42 67 GLU A C 1
ATOM 527 O O . GLU A 1 67 ? -4.144 -5.960 -11.100 1.00 23.84 67 GLU A O 1
ATOM 533 N N . ALA A 1 68 ? -3.909 -3.918 -11.941 1.00 18.83 68 ALA A N 1
ATOM 534 C CA . ALA A 1 68 ? -4.401 -4.318 -13.228 1.00 18.98 68 ALA A CA 1
ATOM 535 C C . ALA A 1 68 ? -3.618 -3.694 -14.365 1.00 19.34 68 ALA A C 1
ATOM 536 O O . ALA A 1 68 ? -3.176 -2.546 -14.245 1.00 19.27 68 ALA A O 1
ATOM 538 N N A SER A 1 69 ? -3.459 -4.462 -15.431 0.50 17.42 69 SER A N 1
ATOM 539 N N B SER A 1 69 ? -3.422 -4.457 -15.427 0.50 18.19 69 SER A N 1
ATOM 540 C CA A SER A 1 69 ? -2.690 -4.059 -16.612 0.50 17.68 69 SER A CA 1
ATOM 541 C CA B SER A 1 69 ? -2.711 -3.976 -16.615 0.50 19.01 69 SER A CA 1
ATOM 542 C C A SER A 1 69 ? -3.375 -4.498 -17.898 0.50 17.43 69 SER A C 1
ATOM 543 C C B SER A 1 69 ? -3.379 -4.474 -17.883 0.50 18.15 69 SER A C 1
ATOM 544 O O A SER A 1 69 ? -3.728 -5.662 -18.032 0.50 17.72 69 SER A O 1
ATOM 545 O O B SER A 1 69 ? -3.737 -5.639 -17.981 0.50 18.62 69 SER A O 1
ATOM 550 N N . VAL A 1 70 ? -3.475 -3.605 -18.880 1.00 18.20 70 VAL A N 1
ATOM 551 C CA . VAL A 1 70 ? -3.944 -3.999 -20.219 1.00 17.96 70 VAL A CA 1
ATOM 552 C C . VAL A 1 70 ? -2.836 -4.798 -20.906 1.00 21.86 70 VAL A C 1
ATOM 553 O O . VAL A 1 70 ? -1.705 -4.251 -21.101 1.00 21.67 70 VAL A O 1
ATOM 557 N N . VAL A 1 71 ? -3.097 -6.057 -21.241 1.00 21.59 71 VAL A N 1
ATOM 558 C CA . VAL A 1 71 ? -2.109 -6.911 -21.910 1.00 23.62 71 VAL A CA 1
ATOM 559 C C . VAL A 1 71 ? -2.182 -6.707 -23.419 1.00 27.46 71 VAL A C 1
ATOM 560 O O . VAL A 1 71 ? -1.155 -6.413 -24.098 1.00 27.92 71 VAL A O 1
ATOM 564 N N . SER A 1 72 ? -3.400 -6.834 -23.961 1.00 25.49 72 SER A N 1
ATOM 565 C CA . SER A 1 72 ? -3.665 -6.797 -25.379 1.00 28.54 72 SER A CA 1
ATOM 566 C C . SER A 1 72 ? -5.194 -6.625 -25.609 1.00 33.87 72 SER A C 1
ATOM 567 O O . SER A 1 72 ? -5.945 -6.258 -24.692 1.00 28.31 72 SER A O 1
ATOM 570 N N . CYS B 1 2 ? -10.641 -29.040 -21.160 1.00 42.53 2 CYS B N 1
ATOM 571 C CA A CYS B 1 2 ? -11.255 -28.675 -19.841 0.50 39.13 2 CYS B CA 1
ATOM 572 C CA B CYS B 1 2 ? -11.237 -28.666 -19.840 0.50 34.97 2 CYS B CA 1
ATOM 573 C C . CYS B 1 2 ? -10.445 -29.227 -18.679 1.00 33.87 2 CYS B C 1
ATOM 574 O O . CYS B 1 2 ? -9.631 -30.143 -18.857 1.00 34.60 2 CYS B O 1
ATOM 579 N N . SER B 1 3 ? -10.677 -28.652 -17.498 1.00 26.45 3 SER B N 1
ATOM 580 C CA . SER B 1 3 ? -10.105 -29.135 -16.248 1.00 23.38 3 SER B CA 1
ATOM 581 C C . SER B 1 3 ? -11.199 -29.883 -15.463 1.00 21.15 3 SER B C 1
ATOM 582 O O . SER B 1 3 ? -12.381 -29.778 -15.793 1.00 19.79 3 SER B O 1
ATOM 585 N N A THR B 1 4 ? -10.752 -30.648 -14.469 0.50 21.19 4 THR B N 1
ATOM 586 N N B THR B 1 4 ? -10.772 -30.671 -14.480 0.50 20.49 4 THR B N 1
ATOM 587 C CA A THR B 1 4 ? -11.617 -31.384 -13.559 0.50 21.11 4 THR B CA 1
ATOM 588 C CA B THR B 1 4 ? -11.671 -31.402 -13.592 0.50 20.02 4 THR B CA 1
ATOM 589 C C A THR B 1 4 ? -11.407 -30.954 -12.131 0.50 20.49 4 THR B C 1
ATOM 590 C C B THR B 1 4 ? -11.423 -31.005 -12.150 0.50 19.93 4 THR B C 1
ATOM 591 O O A THR B 1 4 ? -10.273 -30.697 -11.667 0.50 21.49 4 THR B O 1
ATOM 592 O O B THR B 1 4 ? -10.278 -30.794 -11.703 0.50 21.85 4 THR B O 1
ATOM 599 N N . THR B 1 5 ? -12.517 -30.848 -11.418 1.00 18.87 5 THR B N 1
ATOM 600 C CA . THR B 1 5 ? -12.454 -30.546 -10.000 1.00 21.26 5 THR B CA 1
ATOM 601 C C . THR B 1 5 ? -13.408 -31.495 -9.266 1.00 20.28 5 THR B C 1
ATOM 602 O O . THR B 1 5 ? -14.477 -31.853 -9.765 1.00 20.85 5 THR B O 1
ATOM 606 N N . LEU B 1 6 ? -12.978 -31.890 -8.071 1.00 22.92 6 LEU B N 1
ATOM 607 C CA . LEU B 1 6 ? -13.796 -32.711 -7.161 1.00 23.18 6 LEU B CA 1
ATOM 608 C C . LEU B 1 6 ? -14.201 -31.887 -5.980 1.00 21.15 6 LEU B C 1
ATOM 609 O O . LEU B 1 6 ? -13.335 -31.316 -5.288 1.00 22.80 6 LEU B O 1
ATOM 614 N N . ILE B 1 7 ? -15.513 -31.756 -5.779 1.00 22.28 7 ILE B N 1
ATOM 615 C CA . ILE B 1 7 ? -16.078 -30.902 -4.737 1.00 22.16 7 ILE B CA 1
ATOM 616 C C . ILE B 1 7 ? -16.862 -31.790 -3.775 1.00 22.39 7 ILE B C 1
ATOM 617 O O . ILE B 1 7 ? -17.728 -32.580 -4.174 1.00 22.63 7 ILE B O 1
ATOM 622 N N . ALA B 1 8 ? -16.501 -31.680 -2.490 1.00 24.83 8 ALA B N 1
ATOM 623 C CA . ALA B 1 8 ? -17.257 -32.365 -1.442 1.00 27.42 8 ALA B CA 1
ATOM 624 C C . ALA B 1 8 ? -18.473 -31.522 -1.136 1.00 24.64 8 ALA B C 1
ATOM 625 O O . ALA B 1 8 ? -18.358 -30.308 -0.920 1.00 25.65 8 ALA B O 1
ATOM 627 N N . ILE B 1 9 ? -19.636 -32.155 -1.097 1.00 25.62 9 ILE B N 1
ATOM 628 C CA . ILE B 1 9 ? -20.891 -31.459 -0.813 1.00 23.17 9 ILE B CA 1
ATOM 629 C C . ILE B 1 9 ? -21.597 -32.176 0.331 1.00 26.41 9 ILE B C 1
ATOM 630 O O . ILE B 1 9 ? -21.895 -33.345 0.182 1.00 26.11 9 ILE B O 1
ATOM 635 N N . ALA B 1 10 ? -21.873 -31.446 1.399 1.00 25.31 10 ALA B N 1
ATOM 636 C CA . ALA B 1 10 ? -22.558 -31.979 2.592 1.00 27.10 10 ALA B CA 1
ATOM 637 C C . ALA B 1 10 ? -24.038 -31.750 2.415 1.00 28.06 10 ALA B C 1
ATOM 638 O O . ALA B 1 10 ? -24.459 -30.686 1.953 1.00 27.57 10 ALA B O 1
ATOM 640 N N . GLY B 1 11 ? -24.839 -32.737 2.811 1.00 27.21 11 GLY B N 1
ATOM 641 C CA . GLY B 1 11 ? -26.258 -32.496 2.956 1.00 25.96 11 GLY B CA 1
ATOM 642 C C . GLY B 1 11 ? -27.144 -32.966 1.838 1.00 24.37 11 GLY B C 1
ATOM 643 O O . GLY B 1 11 ? -28.351 -32.626 1.818 1.00 24.33 11 GLY B O 1
ATOM 644 N N . MET B 1 12 ? -26.567 -33.672 0.855 1.00 22.84 12 MET B N 1
ATOM 645 C CA . MET B 1 12 ? -27.375 -34.243 -0.217 1.00 21.45 12 MET B CA 1
ATOM 646 C C . MET B 1 12 ? -28.072 -35.489 0.321 1.00 24.20 12 MET B C 1
ATOM 647 O O . MET B 1 12 ? -27.389 -36.466 0.524 1.00 27.41 12 MET B O 1
ATOM 652 N N . THR B 1 13 ? -29.383 -35.405 0.574 1.00 22.18 13 THR B N 1
ATOM 653 C CA . THR B 1 13 ? -30.160 -36.509 1.177 1.00 22.91 13 THR B CA 1
ATOM 654 C C . THR B 1 13 ? -31.443 -36.816 0.414 1.00 23.95 13 THR B C 1
ATOM 655 O O . THR B 1 13 ? -32.374 -37.493 0.933 1.00 25.82 13 THR B O 1
ATOM 659 N N . CYS B 1 14 ? -31.534 -36.378 -0.849 1.00 19.55 14 CYS B N 1
ATOM 660 C CA . CYS B 1 14 ? -32.629 -36.715 -1.722 1.00 19.63 14 CYS B CA 1
ATOM 661 C C . CYS B 1 14 ? -32.243 -36.632 -3.180 1.00 23.06 14 CYS B C 1
ATOM 662 O O . CYS B 1 14 ? -31.311 -35.883 -3.542 1.00 22.46 14 CYS B O 1
ATOM 665 N N . ALA B 1 15 ? -32.952 -37.389 -4.008 1.00 22.12 15 ALA B N 1
ATOM 666 C CA . ALA B 1 15 ? -32.733 -37.317 -5.480 1.00 23.59 15 ALA B CA 1
ATOM 667 C C . ALA B 1 15 ? -33.052 -35.954 -6.072 1.00 22.04 15 ALA B C 1
ATOM 668 O O . ALA B 1 15 ? -32.344 -35.471 -6.986 1.00 24.17 15 ALA B O 1
ATOM 670 N N . SER B 1 16 ? -34.104 -35.307 -5.587 1.00 23.12 16 SER B N 1
ATOM 671 C CA . SER B 1 16 ? -34.546 -33.998 -6.114 1.00 23.36 16 SER B CA 1
ATOM 672 C C . SER B 1 16 ? -33.355 -32.976 -5.987 1.00 23.25 16 SER B C 1
ATOM 673 O O . SER B 1 16 ? -33.061 -32.228 -6.942 1.00 20.88 16 SER B O 1
ATOM 676 N N . CYS B 1 17 ? -32.703 -32.964 -4.825 1.00 21.90 17 CYS B N 1
ATOM 677 C CA . CYS B 1 17 ? -31.580 -32.038 -4.585 1.00 19.03 17 CYS B CA 1
ATOM 678 C C . CYS B 1 17 ? -30.374 -32.360 -5.464 1.00 18.75 17 CYS B C 1
ATOM 679 O O . CYS B 1 17 ? -29.743 -31.436 -6.037 1.00 19.32 17 CYS B O 1
ATOM 682 N N A VAL B 1 18 ? -30.063 -33.648 -5.600 0.50 17.59 18 VAL B N 1
ATOM 683 N N B VAL B 1 18 ? -30.035 -33.638 -5.613 0.50 19.76 18 VAL B N 1
ATOM 684 C CA A VAL B 1 18 ? -28.984 -34.082 -6.511 0.50 16.81 18 VAL B CA 1
ATOM 685 C CA B VAL B 1 18 ? -28.897 -33.972 -6.495 0.50 20.14 18 VAL B CA 1
ATOM 686 C C A VAL B 1 18 ? -29.195 -33.536 -7.931 0.50 17.65 18 VAL B C 1
ATOM 687 C C B VAL B 1 18 ? -29.179 -33.518 -7.953 0.50 19.64 18 VAL B C 1
ATOM 688 O O A VAL B 1 18 ? -28.283 -32.906 -8.522 0.50 18.05 18 VAL B O 1
ATOM 689 O O B VAL B 1 18 ? -28.290 -32.915 -8.597 0.50 19.55 18 VAL B O 1
ATOM 696 N N . HIS B 1 19 ? -30.411 -33.694 -8.442 1.00 16.92 19 HIS B N 1
ATOM 697 C CA . HIS B 1 19 ? -30.772 -33.236 -9.790 1.00 18.44 19 HIS B CA 1
ATOM 698 C C . HIS B 1 19 ? -30.790 -31.726 -9.881 1.00 19.01 19 HIS B C 1
ATOM 699 O O . HIS B 1 19 ? -30.403 -31.175 -10.927 1.00 18.53 19 HIS B O 1
ATOM 706 N N A SER B 1 20 ? -31.218 -31.063 -8.803 0.50 18.47 20 SER B N 1
ATOM 707 N N B SER B 1 20 ? -31.218 -31.047 -8.814 0.50 18.15 20 SER B N 1
ATOM 708 C CA A SER B 1 20 ? -31.207 -29.603 -8.740 0.50 18.64 20 SER B CA 1
ATOM 709 C CA B SER B 1 20 ? -31.216 -29.582 -8.804 0.50 17.87 20 SER B CA 1
ATOM 710 C C A SER B 1 20 ? -29.784 -29.061 -8.891 0.50 18.83 20 SER B C 1
ATOM 711 C C B SER B 1 20 ? -29.778 -29.038 -8.886 0.50 18.45 20 SER B C 1
ATOM 712 O O A SER B 1 20 ? -29.543 -28.087 -9.632 0.50 19.00 20 SER B O 1
ATOM 713 O O B SER B 1 20 ? -29.514 -28.047 -9.600 0.50 18.43 20 SER B O 1
ATOM 718 N N . ILE B 1 21 ? -28.854 -29.659 -8.161 1.00 17.57 21 ILE B N 1
ATOM 719 C CA . ILE B 1 21 ? -27.469 -29.252 -8.173 1.00 16.58 21 ILE B CA 1
ATOM 720 C C . ILE B 1 21 ? -26.922 -29.542 -9.565 1.00 17.73 21 ILE B C 1
ATOM 721 O O . ILE B 1 21 ? -26.225 -28.702 -10.136 1.00 18.43 21 ILE B O 1
ATOM 726 N N . GLU B 1 22 ? -27.187 -30.730 -10.099 1.00 17.31 22 GLU B N 1
ATOM 727 C CA . GLU B 1 22 ? -26.725 -31.031 -11.472 1.00 18.34 22 GLU B CA 1
ATOM 728 C C . GLU B 1 22 ? -27.218 -30.011 -12.446 1.00 16.80 22 GLU B C 1
ATOM 729 O O . GLU B 1 22 ? -26.436 -29.553 -13.311 1.00 18.30 22 GLU B O 1
ATOM 735 N N . GLY B 1 23 ? -28.485 -29.650 -12.383 1.00 16.54 23 GLY B N 1
ATOM 736 C CA . GLY B 1 23 ? -29.040 -28.747 -13.325 1.00 17.47 23 GLY B CA 1
ATOM 737 C C . GLY B 1 23 ? -28.446 -27.365 -13.228 1.00 18.31 23 GLY B C 1
ATOM 738 O O . GLY B 1 23 ? -28.058 -26.732 -14.230 1.00 20.31 23 GLY B O 1
ATOM 739 N N . MET B 1 24 ? -28.394 -26.837 -12.020 1.00 16.89 24 MET B N 1
ATOM 740 C CA . MET B 1 24 ? -27.931 -25.503 -11.826 1.00 18.78 24 MET B CA 1
ATOM 741 C C . MET B 1 24 ? -26.458 -25.388 -12.233 1.00 18.04 24 MET B C 1
ATOM 742 O O . MET B 1 24 ? -26.079 -24.440 -12.933 1.00 18.50 24 MET B O 1
ATOM 747 N N . ILE B 1 25 ? -25.642 -26.327 -11.798 1.00 15.11 25 ILE B N 1
ATOM 748 C CA . ILE B 1 25 ? -24.213 -26.241 -12.058 1.00 15.79 25 ILE B CA 1
ATOM 749 C C . ILE B 1 25 ? -23.916 -26.528 -13.524 1.00 15.76 25 ILE B C 1
ATOM 750 O O . ILE B 1 25 ? -23.127 -25.804 -14.161 1.00 15.02 25 ILE B O 1
ATOM 755 N N . SER B 1 26 ? -24.523 -27.560 -14.088 1.00 15.47 26 SER B N 1
ATOM 756 C CA . SER B 1 26 ? -24.263 -27.875 -15.490 1.00 15.46 26 SER B CA 1
ATOM 757 C C . SER B 1 26 ? -24.595 -26.752 -16.457 1.00 14.17 26 SER B C 1
ATOM 758 O O . SER B 1 26 ? -23.951 -26.654 -17.493 1.00 14.71 26 SER B O 1
ATOM 761 N N . GLN B 1 27 ? -25.576 -25.931 -16.127 1.00 15.10 27 GLN B N 1
ATOM 762 C CA . GLN B 1 27 ? -25.988 -24.834 -17.008 1.00 14.99 27 GLN B CA 1
ATOM 763 C C . GLN B 1 27 ? -25.183 -23.577 -16.881 1.00 13.80 27 GLN B C 1
ATOM 764 O O . GLN B 1 27 ? -25.429 -22.650 -17.671 1.00 15.25 27 GLN B O 1
ATOM 770 N N . LEU B 1 28 ? -24.278 -23.506 -15.939 1.00 12.68 28 LEU B N 1
ATOM 771 C CA . LEU B 1 28 ? -23.416 -22.312 -15.811 1.00 13.50 28 LEU B CA 1
ATOM 772 C C . LEU B 1 28 ? -22.531 -22.236 -17.049 1.00 13.64 28 LEU B C 1
ATOM 773 O O . LEU B 1 28 ? -22.029 -23.250 -17.548 1.00 14.08 28 LEU B O 1
ATOM 778 N N . GLU B 1 29 ? -22.274 -21.026 -17.509 1.00 13.67 29 GLU B N 1
ATOM 779 C CA . GLU B 1 29 ? -21.331 -20.862 -18.602 1.00 14.46 29 GLU B CA 1
ATOM 780 C C . GLU B 1 29 ? -19.974 -21.418 -18.205 1.00 13.73 29 GLU B C 1
ATOM 781 O O . GLU B 1 29 ? -19.503 -21.189 -17.092 1.00 14.66 29 GLU B O 1
ATOM 787 N N . GLY B 1 30 ? -19.347 -22.190 -19.109 1.00 13.55 30 GLY B N 1
ATOM 788 C CA . GLY B 1 30 ? -18.102 -22.820 -18.834 1.00 14.13 30 GLY B CA 1
ATOM 789 C C . GLY B 1 30 ? -18.116 -24.225 -18.338 1.00 13.86 30 GLY B C 1
ATOM 790 O O . GLY B 1 30 ? -17.070 -24.842 -18.213 1.00 15.83 30 GLY B O 1
ATOM 791 N N . VAL B 1 31 ? -19.303 -24.708 -17.952 1.00 14.03 31 VAL B N 1
ATOM 792 C CA . VAL B 1 31 ? -19.383 -26.059 -17.348 1.00 13.96 31 VAL B CA 1
ATOM 793 C C . VAL B 1 31 ? -19.797 -27.022 -18.430 1.00 15.10 31 VAL B C 1
ATOM 794 O O . VAL B 1 31 ? -20.899 -26.956 -18.985 1.00 14.98 31 VAL B O 1
ATOM 798 N N . GLN B 1 32 ? -18.921 -27.978 -18.720 1.00 15.57 32 GLN B N 1
ATOM 799 C CA . GLN B 1 32 ? -19.189 -29.046 -19.688 1.00 15.79 32 GLN B CA 1
ATOM 800 C C . GLN B 1 32 ? -19.979 -30.205 -19.139 1.00 17.06 32 GLN B C 1
ATOM 801 O O . GLN B 1 32 ? -20.889 -30.705 -19.801 1.00 18.33 32 GLN B O 1
ATOM 807 N N . GLN B 1 33 ? -19.618 -30.647 -17.957 1.00 18.34 33 GLN B N 1
ATOM 808 C CA . GLN B 1 33 ? -20.283 -31.800 -17.323 1.00 20.97 33 GLN B CA 1
ATOM 809 C C . GLN B 1 33 ? -20.170 -31.735 -15.822 1.00 18.15 33 GLN B C 1
ATOM 810 O O . GLN B 1 33 ? -19.228 -31.206 -15.279 1.00 16.83 33 GLN B O 1
ATOM 816 N N . ILE B 1 34 ? -21.137 -32.377 -15.148 1.00 22.10 34 ILE B N 1
ATOM 817 C CA . ILE B 1 34 ? -21.046 -32.589 -13.705 1.00 19.91 34 ILE B CA 1
ATOM 818 C C . ILE B 1 34 ? -21.646 -33.964 -13.403 1.00 21.30 34 ILE B C 1
ATOM 819 O O . ILE B 1 34 ? -22.694 -34.277 -13.936 1.00 25.27 34 ILE B O 1
ATOM 824 N N . SER B 1 35 ? -20.962 -34.732 -12.587 1.00 22.27 35 SER B N 1
ATOM 825 C CA . SER B 1 35 ? -21.546 -35.965 -12.045 1.00 24.84 35 SER B CA 1
ATOM 826 C C . SER B 1 35 ? -21.555 -35.847 -10.505 1.00 22.32 35 SER B C 1
ATOM 827 O O . SER B 1 35 ? -20.543 -35.612 -9.881 1.00 26.11 35 SER B O 1
ATOM 830 N N . VAL B 1 36 ? -22.726 -36.044 -9.921 1.00 26.10 36 VAL B N 1
ATOM 831 C CA . VAL B 1 36 ? -22.905 -35.959 -8.474 1.00 27.12 36 VAL B CA 1
ATOM 832 C C . VAL B 1 36 ? -22.986 -37.392 -7.899 1.00 28.93 36 VAL B C 1
ATOM 833 O O . VAL B 1 36 ? -23.690 -38.224 -8.444 1.00 33.49 36 VAL B O 1
ATOM 837 N N . SER B 1 37 ? -22.236 -37.679 -6.842 1.00 31.81 37 SER B N 1
ATOM 838 C CA . SER B 1 37 ? -22.375 -38.973 -6.125 1.00 33.97 37 SER B CA 1
ATOM 839 C C . SER B 1 37 ? -23.002 -38.733 -4.758 1.00 31.66 37 SER B C 1
ATOM 840 O O . SER B 1 37 ? -22.357 -38.207 -3.843 1.00 34.01 37 SER B O 1
ATOM 843 N N . LEU B 1 38 ? -24.264 -39.103 -4.644 1.00 31.84 38 LEU B N 1
ATOM 844 C CA . LEU B 1 38 ? -24.982 -39.088 -3.363 1.00 33.28 38 LEU B CA 1
ATOM 845 C C . LEU B 1 38 ? -24.279 -39.953 -2.279 1.00 34.27 38 LEU B C 1
ATOM 846 O O . LEU B 1 38 ? -24.133 -39.487 -1.150 1.00 33.15 38 LEU B O 1
ATOM 851 N N . ALA B 1 39 ? -23.778 -41.141 -2.649 1.00 34.32 39 ALA B N 1
ATOM 852 C CA . ALA B 1 39 ? -23.124 -42.078 -1.707 1.00 34.47 39 ALA B CA 1
ATOM 853 C C . ALA B 1 39 ? -21.816 -41.535 -1.186 1.00 34.47 39 ALA B C 1
ATOM 854 O O . ALA B 1 39 ? -21.497 -41.648 0.015 1.00 34.04 39 ALA B O 1
ATOM 856 N N . GLU B 1 40 ? -21.053 -40.925 -2.092 1.00 34.66 40 GLU B N 1
ATOM 857 C CA . GLU B 1 40 ? -19.710 -40.410 -1.777 1.00 34.66 40 GLU B CA 1
ATOM 858 C C . GLU B 1 40 ? -19.754 -38.960 -1.320 1.00 30.88 40 GLU B C 1
ATOM 859 O O . GLU B 1 40 ? -18.785 -38.467 -0.700 1.00 32.73 40 GLU B O 1
ATOM 865 N N . GLY B 1 41 ? -20.887 -38.292 -1.513 1.00 28.72 41 GLY B N 1
ATOM 866 C CA . GLY B 1 41 ? -21.024 -36.909 -1.066 1.00 26.33 41 GLY B CA 1
ATOM 867 C C . GLY B 1 41 ? -20.157 -35.914 -1.857 1.00 24.88 41 GLY B C 1
ATOM 868 O O . GLY B 1 41 ? -19.605 -34.948 -1.290 1.00 25.37 41 GLY B O 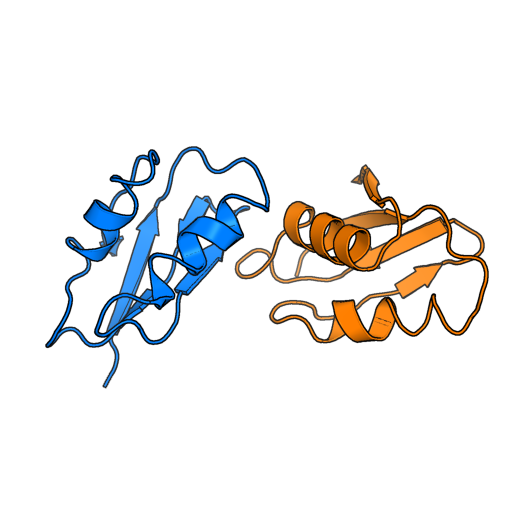1
ATOM 869 N N . THR B 1 42 ? -20.010 -36.199 -3.135 1.00 25.18 42 THR B N 1
ATOM 870 C CA . THR B 1 42 ? -19.139 -35.413 -4.012 1.00 27.06 42 THR B CA 1
ATOM 871 C C . THR B 1 42 ? -19.777 -35.047 -5.362 1.00 24.38 42 THR B C 1
ATOM 872 O O . THR B 1 42 ? -20.712 -35.679 -5.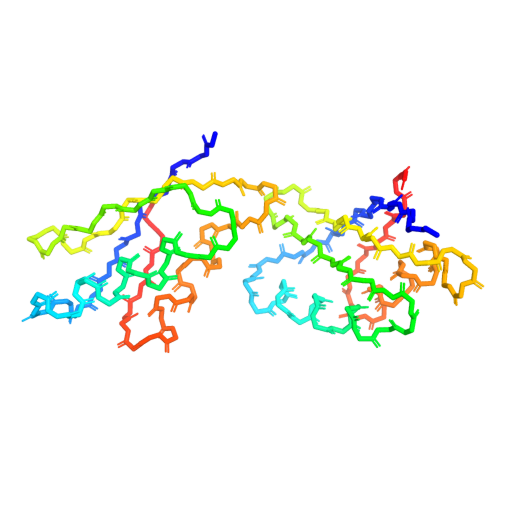850 1.00 22.37 42 THR B O 1
ATOM 876 N N . ALA B 1 43 ? -19.262 -33.963 -5.949 1.00 23.52 43 ALA B N 1
ATOM 877 C CA . ALA B 1 43 ? -19.515 -33.652 -7.379 1.00 23.39 43 ALA B CA 1
ATOM 878 C C . ALA B 1 43 ? -18.178 -33.539 -8.105 1.00 20.07 43 ALA B C 1
ATOM 879 O O . ALA B 1 43 ? -17.243 -32.952 -7.600 1.00 23.11 43 ALA B O 1
ATOM 881 N N . THR B 1 44 ? -18.117 -34.109 -9.303 1.00 19.61 44 THR B N 1
ATOM 882 C CA . THR B 1 44 ? -16.959 -34.023 -10.198 1.00 20.92 44 THR B CA 1
ATOM 883 C C . THR B 1 44 ? -17.425 -33.190 -11.399 1.00 17.17 44 THR B C 1
ATOM 884 O O . THR B 1 44 ? -18.408 -33.482 -12.049 1.00 18.93 44 THR B O 1
ATOM 888 N N . VAL B 1 45 ? -16.745 -32.077 -11.599 1.00 17.90 45 VAL B N 1
ATOM 889 C CA . VAL B 1 45 ? -17.131 -31.112 -12.605 1.00 17.56 45 VAL B CA 1
ATOM 890 C C . VAL B 1 45 ? -16.012 -30.928 -13.612 1.00 15.96 45 VAL B C 1
ATOM 891 O O . VAL B 1 45 ? -14.837 -30.687 -13.234 1.00 17.37 45 VAL B O 1
ATOM 895 N N A LEU B 1 46 ? -16.396 -31.024 -14.888 0.50 15.65 46 LEU B N 1
ATOM 896 N N B LEU B 1 46 ? -16.405 -31.035 -14.887 0.50 16.79 46 LEU B N 1
ATOM 897 C CA A LEU B 1 46 ? -15.526 -30.727 -16.023 0.50 15.52 46 LEU B CA 1
ATOM 898 C CA B LEU B 1 46 ? -15.569 -30.721 -16.043 0.50 17.37 46 LEU B CA 1
ATOM 899 C C A LEU B 1 46 ? -15.850 -29.322 -16.500 0.50 15.69 46 LEU B C 1
ATOM 900 C C B LEU B 1 46 ? -15.867 -29.303 -16.474 0.50 16.68 46 LEU B C 1
ATOM 901 O O A LEU B 1 46 ? -16.979 -29.051 -16.871 0.50 15.35 46 LEU B O 1
ATOM 902 O O B LEU B 1 46 ? -17.001 -29.005 -16.803 0.50 16.35 46 LEU B O 1
ATOM 911 N N . TYR B 1 47 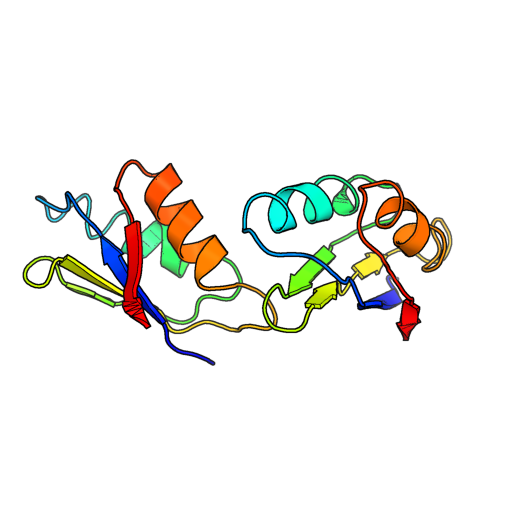? -14.855 -28.455 -16.503 1.00 16.03 47 TYR B N 1
ATOM 912 C CA . TYR B 1 47 ? -15.103 -26.985 -16.715 1.00 15.53 47 TYR B CA 1
ATOM 913 C C . TYR B 1 47 ? -13.943 -26.326 -17.464 1.00 17.41 47 TYR B C 1
ATOM 914 O O . TYR B 1 47 ? -12.811 -26.827 -17.476 1.00 17.92 47 TYR B O 1
ATOM 923 N N . ASN B 1 48 ? -14.236 -25.174 -18.026 1.00 15.77 48 ASN B N 1
ATOM 924 C CA . ASN B 1 48 ? -13.269 -24.366 -18.729 1.00 17.32 48 ASN B CA 1
ATOM 925 C C . ASN B 1 48 ? -12.683 -23.317 -17.814 1.00 15.86 48 ASN B C 1
ATOM 926 O O . ASN B 1 48 ? -13.342 -22.332 -17.450 1.00 16.32 48 ASN B O 1
ATOM 931 N N . PRO B 1 49 ? -11.421 -23.474 -17.406 1.00 16.55 49 PRO B N 1
ATOM 932 C CA . PRO B 1 49 ? -10.829 -22.528 -16.457 1.00 16.76 49 PRO B CA 1
ATOM 933 C C . PRO B 1 49 ? -10.659 -21.114 -17.013 1.00 16.93 49 PRO B C 1
ATOM 934 O O . PRO B 1 49 ? -10.405 -20.204 -16.227 1.00 18.68 49 PRO B O 1
ATOM 938 N N . ALA B 1 50 ? -10.779 -20.925 -18.322 1.00 18.32 50 ALA B N 1
ATOM 939 C CA . ALA B 1 50 ? -10.837 -19.561 -18.846 1.00 17.36 50 ALA B CA 1
ATOM 940 C C . ALA B 1 50 ? -12.057 -18.793 -18.395 1.00 17.62 50 ALA B C 1
ATOM 941 O O . ALA B 1 50 ? -12.046 -17.573 -18.477 1.00 19.24 50 ALA B O 1
ATOM 943 N N . VAL B 1 51 ? -13.123 -19.515 -18.035 1.00 17.23 51 VAL B N 1
ATOM 944 C CA . VAL B 1 51 ? -14.428 -18.963 -17.798 1.00 17.88 51 VAL B CA 1
ATOM 945 C C . VAL B 1 51 ? -14.945 -19.135 -16.359 1.00 17.09 51 VAL B C 1
ATOM 946 O O . VAL B 1 51 ? -15.702 -18.281 -15.877 1.00 16.35 51 VAL B O 1
ATOM 950 N N . ILE B 1 52 ? -14.543 -20.223 -15.678 1.00 15.06 52 ILE B N 1
ATOM 951 C CA . ILE B 1 52 ? -15.072 -20.517 -14.351 1.00 15.33 52 ILE B CA 1
ATOM 952 C C . ILE B 1 52 ? -14.023 -21.312 -13.572 1.00 15.71 52 ILE B C 1
ATOM 953 O O . ILE B 1 52 ? -13.200 -21.948 -14.183 1.00 15.51 52 ILE B O 1
ATOM 958 N N . SER B 1 53 ? -14.082 -21.200 -12.262 1.00 14.42 53 SER B N 1
ATOM 959 C CA . SER B 1 53 ? -13.131 -21.778 -11.306 1.00 15.28 53 SER B CA 1
ATOM 960 C C . SER B 1 53 ? -13.772 -22.743 -10.335 1.00 15.91 53 SER B C 1
ATOM 961 O O . SER B 1 53 ? -14.969 -22.678 -10.088 1.00 16.85 53 SER B O 1
ATOM 964 N N . PRO B 1 54 ? -12.973 -23.645 -9.749 1.00 16.86 54 PRO B N 1
ATOM 965 C CA . PRO B 1 54 ? -13.469 -24.449 -8.655 1.00 17.95 54 PRO B CA 1
ATOM 966 C C . PRO B 1 54 ? -14.067 -23.624 -7.503 1.00 15.75 54 PRO B C 1
ATOM 967 O O . PRO B 1 54 ? -15.091 -24.017 -6.949 1.00 15.73 54 PRO B O 1
ATOM 971 N N . GLU B 1 55 ? -13.452 -22.472 -7.188 1.00 17.63 55 GLU B N 1
ATOM 972 C CA . GLU B 1 55 ? -13.935 -21.596 -6.129 1.00 19.43 55 GLU B CA 1
ATOM 973 C C . GLU B 1 55 ? -15.347 -21.105 -6.439 1.00 17.98 55 GLU B C 1
ATOM 974 O O . GLU B 1 55 ? -16.215 -21.138 -5.575 1.00 17.21 55 GLU B O 1
ATOM 980 N N . GLU B 1 56 ? -15.567 -20.685 -7.681 1.00 17.02 56 GLU B N 1
ATOM 981 C CA . GLU B 1 56 ? -16.886 -20.237 -8.091 1.00 16.14 56 GLU B CA 1
ATOM 982 C C . GLU B 1 56 ? -17.912 -21.375 -8.072 1.00 15.45 56 GLU B C 1
ATOM 983 O O . GLU B 1 56 ? -19.069 -21.179 -7.715 1.00 16.14 56 GLU B O 1
ATOM 989 N N . LEU B 1 57 ? -17.513 -22.578 -8.516 1.00 15.99 57 LEU B N 1
ATOM 990 C CA . LEU B 1 57 ? -18.389 -23.748 -8.492 1.00 15.40 57 LEU B CA 1
ATOM 991 C C . LEU B 1 57 ? -18.841 -24.077 -7.076 1.00 15.85 57 LEU B C 1
ATOM 992 O O . LEU B 1 57 ? -20.022 -24.268 -6.786 1.00 15.40 57 LEU B O 1
ATOM 997 N N . ARG B 1 58 ? -17.856 -24.084 -6.194 1.00 16.08 58 ARG B N 1
ATOM 998 C CA . ARG B 1 58 ? -18.108 -24.332 -4.777 1.00 18.60 58 ARG B CA 1
ATOM 999 C C . ARG B 1 58 ? -19.029 -23.269 -4.170 1.00 18.31 58 ARG B C 1
ATOM 1000 O O . ARG B 1 58 ? -20.005 -23.609 -3.499 1.00 17.24 58 ARG B O 1
ATOM 1008 N N . ALA B 1 59 ? -18.777 -21.995 -4.471 1.00 16.18 59 ALA B N 1
ATOM 1009 C CA . ALA B 1 59 ? -19.631 -20.918 -3.959 1.00 18.12 59 ALA B CA 1
ATOM 1010 C C . ALA B 1 59 ? -21.070 -21.041 -4.492 1.00 17.52 59 ALA B C 1
ATOM 1011 O O . ALA B 1 59 ? -22.024 -20.741 -3.771 1.00 18.38 59 ALA B O 1
ATOM 1013 N N . ALA B 1 60 ? -21.234 -21.450 -5.766 1.00 16.78 60 ALA B N 1
ATOM 1014 C CA . ALA B 1 60 ? -22.574 -21.612 -6.357 1.00 16.52 60 ALA B CA 1
ATOM 1015 C C . ALA B 1 60 ? -23.368 -22.706 -5.606 1.00 17.20 60 ALA B C 1
ATOM 1016 O O . ALA B 1 60 ? -24.568 -22.557 -5.372 1.00 17.99 60 ALA B O 1
ATOM 1018 N N . ILE B 1 61 ? -22.709 -23.808 -5.281 1.00 17.95 61 ILE B N 1
ATOM 1019 C CA . ILE B 1 61 ? -23.312 -24.936 -4.548 1.00 18.22 61 ILE B CA 1
ATOM 1020 C C . ILE B 1 61 ? -23.703 -24.453 -3.186 1.00 18.52 61 ILE B C 1
ATOM 1021 O O . ILE B 1 61 ? -24.795 -24.763 -2.686 1.00 18.34 61 ILE B O 1
ATOM 1026 N N . GLU B 1 62 ? -22.791 -23.717 -2.571 1.00 18.69 62 GLU B N 1
ATOM 1027 C CA . GLU B 1 62 ? -23.093 -23.184 -1.244 1.00 22.13 62 GLU B CA 1
ATOM 1028 C C . GLU B 1 62 ? -24.282 -22.269 -1.295 1.00 21.34 62 GLU B C 1
ATOM 1029 O O . GLU B 1 62 ? -25.178 -22.392 -0.433 1.00 26.22 62 GLU B O 1
ATOM 1035 N N . ASP B 1 63 ? -24.407 -21.427 -2.326 1.00 20.23 63 ASP B N 1
ATOM 1036 C CA . ASP B 1 63 ? -25.523 -20.538 -2.466 1.00 22.64 63 ASP B CA 1
ATOM 1037 C C . ASP B 1 63 ? -26.888 -21.260 -2.582 1.00 24.31 63 ASP B C 1
ATOM 1038 O O . ASP B 1 63 ? -27.930 -20.659 -2.261 1.00 25.68 63 ASP B O 1
ATOM 1043 N N . MET B 1 64 ? -26.878 -22.504 -3.050 1.00 22.72 64 MET B N 1
ATOM 1044 C CA . MET B 1 64 ? -28.076 -23.358 -3.105 1.00 24.39 64 MET B CA 1
ATOM 1045 C C . MET B 1 64 ? -28.479 -23.925 -1.758 1.00 25.55 64 MET B C 1
ATOM 1046 O O . MET B 1 64 ? -29.582 -24.462 -1.653 1.00 28.32 64 MET B O 1
ATOM 1051 N N . GLY B 1 65 ? -27.610 -23.823 -0.759 1.00 24.27 65 GLY B N 1
ATOM 1052 C CA . GLY B 1 65 ? -27.893 -24.251 0.634 1.00 26.80 65 GLY B CA 1
ATOM 1053 C C . GLY B 1 65 ? -27.135 -25.479 1.115 1.00 28.08 65 GLY B C 1
ATOM 1054 O O . GLY B 1 65 ? -27.486 -26.031 2.142 1.00 26.36 65 GLY B O 1
ATOM 1055 N N . PHE B 1 66 ? -26.080 -25.915 0.407 1.00 22.34 66 PHE B N 1
ATOM 1056 C CA . PHE B 1 66 ? -25.301 -27.083 0.756 1.00 24.15 66 PHE B CA 1
ATOM 1057 C C . PHE B 1 66 ? -23.885 -26.633 1.008 1.00 29.59 66 PHE B C 1
ATOM 1058 O O . PHE B 1 66 ? -23.278 -26.002 0.123 1.00 30.14 66 PHE B O 1
ATOM 1066 N N . GLU B 1 67 ? -23.310 -27.090 2.097 1.00 26.44 67 GLU B N 1
ATOM 1067 C CA . GLU B 1 67 ? -21.886 -26.797 2.415 1.00 28.48 67 GLU B CA 1
ATOM 1068 C C . GLU B 1 67 ? -21.008 -27.531 1.425 1.00 25.34 67 GLU B C 1
ATOM 1069 O O . GLU B 1 67 ? -21.260 -28.670 1.095 1.00 25.93 67 GLU B O 1
ATOM 1075 N N . ALA B 1 68 ? -20.004 -26.842 0.906 1.00 22.63 68 ALA B N 1
ATOM 1076 C CA . ALA B 1 68 ? -19.137 -27.384 -0.122 1.00 23.38 68 ALA B CA 1
ATOM 1077 C C . ALA B 1 68 ? -17.693 -26.973 0.124 1.00 22.64 68 ALA B C 1
ATOM 1078 O O . ALA B 1 68 ? -17.422 -25.869 0.613 1.00 25.01 68 ALA B O 1
ATOM 1080 N N . SER B 1 69 ? -16.786 -27.844 -0.293 1.00 23.73 69 SER B N 1
ATOM 1081 C CA . SER B 1 69 ? -15.367 -27.550 -0.270 1.00 24.40 69 SER B CA 1
ATOM 1082 C C . SER B 1 69 ? -14.666 -28.232 -1.452 1.00 23.61 69 SER B C 1
ATOM 1083 O O . SER B 1 69 ? -14.976 -29.370 -1.826 1.00 25.77 69 SER B O 1
ATOM 1086 N N . VAL B 1 70 ? -13.688 -27.545 -2.023 1.00 25.53 70 VAL B N 1
ATOM 1087 C CA . VAL B 1 70 ? -12.875 -28.107 -3.078 1.00 25.66 70 VAL B CA 1
ATOM 1088 C C . VAL B 1 70 ? -11.887 -29.093 -2.446 1.00 27.79 70 VAL B C 1
ATOM 1089 O O . VAL B 1 70 ? -11.123 -28.713 -1.574 1.00 30.06 70 VAL B O 1
ATOM 1093 N N . VAL B 1 71 ? -11.937 -30.327 -2.915 1.00 29.96 71 VAL B N 1
ATOM 1094 C CA . VAL B 1 71 ? -11.051 -31.391 -2.461 1.00 33.56 71 VAL B CA 1
ATOM 1095 C C . VAL B 1 71 ? -9.753 -31.376 -3.273 1.00 37.65 71 VAL B C 1
ATOM 1096 O O . VAL B 1 71 ? -8.660 -31.354 -2.673 1.00 37.93 71 VAL B O 1
ATOM 1100 N N . SER B 1 72 ? -9.873 -31.370 -4.611 1.00 35.51 72 SER B N 1
ATOM 1101 C CA . SER B 1 72 ? -8.714 -31.389 -5.525 1.00 39.53 72 SER B CA 1
ATOM 1102 C C . SER B 1 72 ? -9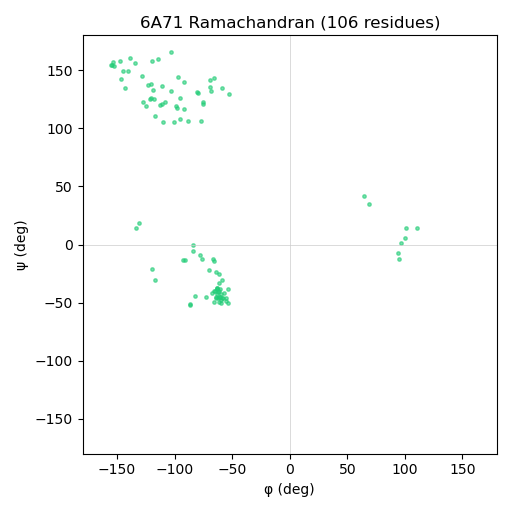.140 -30.931 -6.935 1.00 38.64 72 SER B C 1
ATOM 1103 O O . SER B 1 72 ? -10.344 -30.902 -7.203 1.00 32.64 72 SER B O 1
#